Protein AF-A0A3A8AT54-F1 (afdb_monomer_lite)

Foldseek 3Di:
DPPVVVVVVVVVVVPPPVPPLPVLDVLLLVLLLCLQLLAPPCLSNVLSVVDDSSLSSLLSSLCVVPDDSVRSNVCSPPNLVSLVSSLPRDDDDDDDVVSNVSSVSSNVVVPPPD

Structure (mmCIF, N/CA/C/O backbone):
data_AF-A0A3A8AT54-F1
#
_entry.id   AF-A0A3A8AT54-F1
#
loop_
_atom_site.group_PDB
_atom_site.id
_atom_site.type_symbol
_atom_site.label_atom_id
_atom_site.label_alt_id
_atom_site.label_comp_id
_atom_site.label_asym_id
_atom_site.label_entity_id
_atom_site.label_seq_id
_atom_site.pdbx_PDB_ins_code
_atom_site.Cartn_x
_atom_site.Cartn_y
_atom_site.Cartn_z
_atom_site.occupancy
_atom_site.B_iso_or_equiv
_atom_site.auth_seq_id
_atom_site.auth_comp_id
_atom_site.auth_asym_id
_atom_site.auth_atom_id
_atom_site.pdbx_PDB_model_num
ATOM 1 N N . MET A 1 1 ? 50.645 16.931 -5.243 1.00 47.41 1 MET A N 1
ATOM 2 C CA . MET A 1 1 ? 49.435 16.903 -6.103 1.00 47.41 1 MET A CA 1
ATOM 3 C C . MET A 1 1 ? 49.067 15.486 -6.593 1.00 47.41 1 MET A C 1
ATOM 5 O O . MET A 1 1 ? 48.733 15.318 -7.753 1.00 47.41 1 MET A O 1
ATOM 9 N N . LYS A 1 2 ? 49.119 14.437 -5.750 1.00 46.22 2 LYS A N 1
ATOM 10 C CA . LYS A 1 2 ? 48.746 13.055 -6.158 1.00 46.22 2 LYS A CA 1
ATOM 11 C C . LYS A 1 2 ? 47.668 12.402 -5.280 1.00 46.22 2 LYS A C 1
ATOM 13 O O . LYS A 1 2 ? 47.176 11.335 -5.622 1.00 46.22 2 LYS A O 1
ATOM 18 N N . GLN A 1 3 ? 47.276 13.042 -4.177 1.00 47.50 3 GLN A N 1
ATOM 19 C CA . GLN A 1 3 ? 46.268 12.504 -3.254 1.00 47.50 3 GLN A CA 1
ATOM 20 C C . GLN A 1 3 ? 44.841 12.992 -3.552 1.00 47.50 3 GLN A C 1
ATOM 22 O O . GLN A 1 3 ? 43.886 12.311 -3.199 1.00 47.50 3 GLN A O 1
ATOM 27 N N . LEU A 1 4 ? 44.681 14.102 -4.283 1.00 48.94 4 LEU A N 1
ATOM 28 C CA . LEU A 1 4 ? 43.363 14.666 -4.609 1.00 48.94 4 LEU A CA 1
ATOM 29 C C . LEU A 1 4 ? 42.599 13.882 -5.694 1.00 48.94 4 LEU A C 1
ATOM 31 O O . LEU A 1 4 ? 41.381 13.973 -5.755 1.00 48.94 4 LEU A O 1
ATOM 35 N N . MET A 1 5 ? 43.272 13.058 -6.507 1.00 49.28 5 MET A N 1
ATOM 36 C CA . MET A 1 5 ? 42.607 12.268 -7.560 1.00 49.28 5 MET A CA 1
ATOM 37 C C . MET A 1 5 ? 42.042 10.919 -7.084 1.00 49.28 5 MET A C 1
ATOM 39 O O . MET A 1 5 ? 41.299 10.285 -7.825 1.00 49.28 5 MET A O 1
ATOM 43 N N . ARG A 1 6 ? 42.356 10.461 -5.863 1.00 49.09 6 ARG A N 1
ATOM 44 C CA . ARG A 1 6 ? 41.841 9.175 -5.345 1.00 49.09 6 ARG A CA 1
ATOM 45 C C . ARG A 1 6 ? 40.514 9.297 -4.591 1.00 49.09 6 ARG A C 1
ATOM 47 O O . ARG A 1 6 ? 39.789 8.314 -4.506 1.00 49.09 6 ARG A O 1
ATOM 54 N N . ALA A 1 7 ? 40.165 10.489 -4.104 1.00 47.53 7 ALA A N 1
ATOM 55 C CA . ALA A 1 7 ? 38.905 10.717 -3.393 1.00 47.53 7 ALA A CA 1
ATOM 56 C C . ALA A 1 7 ? 37.682 10.778 -4.332 1.00 47.53 7 ALA A C 1
ATOM 58 O O . ALA A 1 7 ? 36.585 10.396 -3.937 1.00 47.53 7 ALA A O 1
ATOM 59 N N . ALA A 1 8 ? 37.867 11.180 -5.594 1.00 48.22 8 ALA A N 1
ATOM 60 C CA . ALA A 1 8 ? 36.771 11.287 -6.561 1.00 48.22 8 ALA A CA 1
ATOM 61 C C . ALA A 1 8 ? 36.224 9.920 -7.026 1.00 48.22 8 ALA A C 1
ATOM 63 O O . ALA A 1 8 ? 35.047 9.807 -7.353 1.00 48.22 8 ALA A O 1
ATOM 64 N N . ALA A 1 9 ? 37.043 8.861 -7.004 1.00 44.66 9 ALA A N 1
ATOM 65 C CA . ALA A 1 9 ? 36.608 7.518 -7.400 1.00 44.66 9 ALA A CA 1
ATOM 66 C C . ALA A 1 9 ? 35.779 6.806 -6.313 1.00 44.66 9 ALA A C 1
ATOM 68 O O . ALA A 1 9 ? 34.941 5.969 -6.634 1.00 44.66 9 ALA A O 1
ATOM 69 N N . ALA A 1 10 ? 35.970 7.160 -5.036 1.00 44.94 10 ALA A N 1
ATOM 70 C CA . ALA A 1 10 ? 35.172 6.617 -3.935 1.00 44.94 10 ALA A CA 1
ATOM 71 C C . ALA A 1 10 ? 33.767 7.241 -3.871 1.00 44.94 10 ALA A C 1
ATOM 73 O O . ALA A 1 10 ? 32.817 6.566 -3.489 1.00 44.94 10 ALA A O 1
ATOM 74 N N . ALA A 1 11 ? 33.614 8.496 -4.311 1.00 43.78 11 ALA A N 1
ATOM 75 C CA . ALA A 1 11 ? 32.311 9.156 -4.392 1.00 43.78 11 ALA A CA 1
ATOM 76 C C . ALA A 1 11 ? 31.424 8.591 -5.522 1.00 43.78 11 ALA A C 1
ATOM 78 O O . ALA A 1 11 ? 30.208 8.516 -5.364 1.00 43.78 11 ALA A O 1
ATOM 79 N N . LEU A 1 12 ? 32.014 8.121 -6.631 1.00 38.97 12 LEU A N 1
ATOM 80 C CA . LEU A 1 12 ? 31.257 7.510 -7.735 1.00 38.97 12 LEU A CA 1
ATOM 81 C C . LEU A 1 12 ? 30.735 6.093 -7.439 1.00 38.97 12 LEU A C 1
ATOM 83 O O . LEU A 1 12 ? 29.847 5.622 -8.146 1.00 38.97 12 LEU A O 1
ATOM 87 N N . LEU A 1 13 ? 31.253 5.411 -6.412 1.00 42.94 13 LEU A N 1
ATOM 88 C CA . LEU A 1 13 ? 30.817 4.055 -6.048 1.00 42.94 13 LEU A CA 1
ATOM 89 C C . LEU A 1 13 ? 29.636 4.030 -5.066 1.00 42.94 13 LEU A C 1
ATOM 91 O O . LEU A 1 13 ? 29.029 2.979 -4.891 1.00 42.94 13 LEU A O 1
ATOM 95 N N . ILE A 1 14 ? 29.274 5.170 -4.467 1.00 47.88 14 ILE A N 1
ATOM 96 C CA . ILE A 1 14 ? 28.094 5.294 -3.587 1.00 47.88 14 ILE A CA 1
ATOM 97 C C . ILE A 1 14 ? 26.846 5.704 -4.394 1.00 47.88 14 ILE A C 1
ATOM 99 O O . ILE A 1 14 ? 25.719 5.540 -3.943 1.00 47.88 14 ILE A O 1
ATOM 103 N N . ALA A 1 15 ? 27.028 6.165 -5.635 1.00 39.97 15 ALA A N 1
ATOM 104 C CA . ALA A 1 15 ? 25.942 6.583 -6.521 1.00 39.97 15 ALA A CA 1
ATOM 105 C C . ALA A 1 15 ? 25.252 5.423 -7.268 1.00 39.97 15 ALA A C 1
ATOM 107 O O . ALA A 1 15 ? 24.396 5.666 -8.115 1.00 39.97 15 ALA A O 1
ATOM 108 N N . ARG A 1 16 ? 25.611 4.160 -6.995 1.00 40.91 16 ARG A N 1
ATOM 109 C CA . ARG A 1 16 ? 24.927 3.000 -7.580 1.00 40.91 16 ARG A CA 1
ATOM 110 C C . ARG A 1 16 ? 24.208 2.188 -6.510 1.00 40.91 16 ARG A C 1
ATOM 112 O O . ARG A 1 16 ? 24.848 1.608 -5.641 1.00 40.91 16 ARG A O 1
ATOM 119 N N . ALA A 1 17 ? 22.889 2.110 -6.680 1.00 42.53 17 ALA A N 1
ATOM 120 C CA . ALA A 1 17 ? 21.928 1.255 -5.984 1.00 42.53 17 ALA A CA 1
ATOM 121 C C . ALA A 1 17 ? 21.192 1.848 -4.765 1.00 42.53 17 ALA A C 1
ATOM 123 O O . ALA A 1 17 ? 20.714 1.114 -3.906 1.00 42.53 17 ALA A O 1
ATOM 124 N N . ALA A 1 18 ? 20.912 3.155 -4.771 1.00 45.12 18 ALA A N 1
ATOM 125 C CA . ALA A 1 18 ? 19.490 3.494 -4.800 1.00 45.12 18 ALA A CA 1
ATOM 126 C C . ALA A 1 18 ? 19.004 2.983 -6.159 1.00 45.12 18 ALA A C 1
ATOM 128 O O . ALA A 1 18 ? 19.200 3.653 -7.171 1.00 45.12 18 ALA A O 1
ATOM 129 N N . GLN A 1 19 ? 18.538 1.734 -6.229 1.00 47.47 19 GLN A N 1
ATOM 130 C CA . GLN A 1 19 ? 17.780 1.305 -7.393 1.00 47.47 19 GLN A CA 1
ATOM 131 C C . GLN A 1 19 ? 16.485 2.083 -7.246 1.00 47.47 19 GLN A C 1
ATOM 133 O O . GLN A 1 19 ? 15.584 1.690 -6.509 1.00 47.47 19 GLN A O 1
ATOM 138 N N . ALA A 1 20 ? 16.505 3.305 -7.768 1.00 52.47 20 ALA A N 1
ATOM 139 C CA . ALA A 1 20 ? 15.354 4.155 -7.742 1.00 52.47 20 ALA A CA 1
ATOM 140 C C . ALA A 1 20 ? 14.240 3.321 -8.362 1.00 52.47 20 ALA A C 1
ATOM 142 O O . ALA A 1 20 ? 14.433 2.685 -9.398 1.00 52.47 20 ALA A O 1
ATOM 143 N N . CYS A 1 21 ? 13.090 3.296 -7.711 1.00 61.81 21 CYS A N 1
ATOM 144 C CA . CYS A 1 21 ? 11.862 2.730 -8.247 1.00 61.81 21 CYS A CA 1
ATOM 145 C C . CYS A 1 21 ? 11.371 3.496 -9.498 1.00 61.81 21 CYS A C 1
ATOM 147 O O . CYS A 1 21 ? 10.176 3.587 -9.736 1.00 61.81 21 CYS A O 1
ATOM 149 N N . GLU A 1 22 ? 12.298 4.079 -10.268 1.00 54.59 22 GLU A N 1
ATOM 150 C CA . GLU A 1 22 ? 12.128 4.832 -11.507 1.00 54.59 22 GLU A CA 1
ATOM 151 C C . GLU A 1 22 ? 11.468 3.986 -12.601 1.00 54.59 22 GLU A C 1
ATOM 153 O O . GLU A 1 22 ? 10.838 4.558 -13.481 1.00 54.59 22 GLU A O 1
ATOM 158 N N . ASP A 1 23 ? 11.513 2.654 -12.478 1.00 55.31 23 ASP A N 1
ATOM 159 C CA . ASP A 1 23 ? 10.861 1.705 -13.389 1.00 55.31 23 ASP A CA 1
ATOM 160 C C . ASP A 1 23 ? 9.667 0.958 -12.758 1.00 55.31 23 ASP A C 1
ATOM 162 O O . ASP A 1 23 ? 9.220 -0.058 -13.296 1.00 55.31 23 ASP A O 1
ATOM 166 N N . ALA A 1 24 ? 9.146 1.392 -11.601 1.00 61.72 24 ALA A N 1
ATOM 167 C CA . ALA A 1 24 ? 7.909 0.803 -11.088 1.00 61.72 24 ALA A CA 1
ATOM 168 C C . ALA A 1 24 ? 6.770 1.109 -12.075 1.00 61.72 24 ALA A C 1
ATOM 170 O O . ALA A 1 24 ? 6.506 2.274 -12.370 1.00 61.72 24 ALA A O 1
ATOM 171 N N . ASP A 1 25 ? 6.125 0.058 -12.594 1.00 71.69 25 ASP A N 1
ATOM 172 C CA . ASP A 1 25 ? 5.000 0.159 -13.529 1.00 71.69 25 ASP A CA 1
ATOM 173 C C . ASP A 1 25 ? 3.981 1.192 -13.009 1.00 71.69 25 ASP A C 1
ATOM 175 O O . ASP A 1 25 ? 3.465 1.014 -11.899 1.00 71.69 25 ASP A O 1
ATOM 179 N N . PRO A 1 26 ? 3.677 2.266 -13.766 1.00 80.69 26 PRO A N 1
ATOM 180 C CA . PRO A 1 26 ? 2.694 3.264 -13.357 1.00 80.69 26 PRO A CA 1
ATOM 181 C C . PRO A 1 26 ? 1.361 2.636 -12.937 1.00 80.69 26 PRO A C 1
ATOM 183 O O . PRO A 1 26 ? 0.774 3.045 -11.938 1.00 80.69 26 PRO A O 1
ATOM 186 N N . ALA A 1 27 ? 0.941 1.561 -13.615 1.00 89.38 27 ALA A N 1
ATOM 187 C CA . ALA A 1 27 ? -0.289 0.853 -13.281 1.00 89.38 27 ALA A CA 1
ATOM 188 C C . ALA A 1 27 ? -0.243 0.191 -11.894 1.00 89.38 27 ALA A C 1
ATOM 190 O O . ALA A 1 27 ? -1.291 0.013 -11.271 1.00 89.38 27 ALA A O 1
ATOM 191 N N . MET A 1 28 ? 0.947 -0.175 -11.408 1.00 91.00 28 MET A N 1
ATOM 192 C CA . MET A 1 28 ? 1.158 -0.717 -10.065 1.00 91.00 28 MET A CA 1
ATOM 193 C C . MET A 1 28 ? 1.060 0.378 -9.000 1.00 91.00 28 MET A C 1
ATOM 195 O O . MET A 1 28 ? 0.431 0.168 -7.967 1.00 91.00 28 MET A O 1
ATOM 199 N N . GLY A 1 29 ? 1.646 1.552 -9.256 1.00 90.81 29 GLY A N 1
ATOM 200 C CA . GLY A 1 29 ? 1.518 2.716 -8.373 1.00 90.81 29 GLY A CA 1
ATOM 201 C C . GLY A 1 29 ? 0.063 3.158 -8.210 1.00 90.81 29 GLY A C 1
ATOM 202 O O . GLY A 1 29 ? -0.388 3.389 -7.087 1.00 90.81 29 GLY A O 1
ATOM 203 N N . ASP A 1 30 ? -0.678 3.189 -9.319 1.00 92.94 30 ASP A 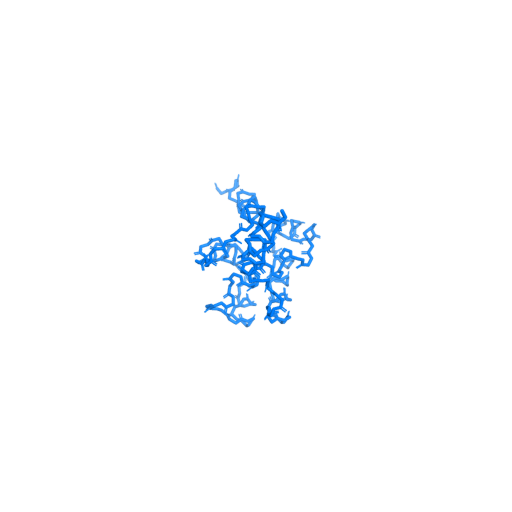N 1
ATOM 204 C CA . ASP A 1 30 ? -2.110 3.490 -9.324 1.00 92.94 30 ASP A CA 1
ATOM 205 C C . ASP A 1 30 ? -2.907 2.420 -8.573 1.00 92.94 30 ASP A C 1
ATOM 207 O O . ASP A 1 30 ? -3.714 2.752 -7.715 1.00 92.94 30 ASP A O 1
ATOM 211 N N . ALA A 1 31 ? -2.629 1.132 -8.807 1.00 95.44 31 ALA A N 1
ATOM 212 C CA . ALA A 1 31 ? -3.301 0.046 -8.093 1.00 95.44 31 ALA A CA 1
ATOM 213 C C . ALA A 1 31 ? -3.105 0.127 -6.570 1.00 95.44 31 ALA A C 1
ATOM 215 O O . ALA A 1 31 ? -4.061 -0.050 -5.819 1.00 95.44 31 ALA A O 1
ATOM 216 N N . VAL A 1 32 ? -1.884 0.419 -6.106 1.00 94.88 32 VAL A N 1
ATOM 217 C CA . VAL A 1 32 ? -1.603 0.612 -4.674 1.00 94.88 32 VAL A CA 1
ATOM 218 C C . VAL A 1 32 ? -2.382 1.806 -4.127 1.00 94.88 32 VAL A C 1
ATOM 220 O O . VAL A 1 32 ? -2.983 1.706 -3.058 1.00 94.88 32 VAL A O 1
ATOM 223 N N . ARG A 1 33 ? -2.391 2.931 -4.849 1.00 95.19 33 ARG A N 1
ATOM 224 C CA . ARG A 1 33 ? -3.154 4.119 -4.452 1.00 95.19 33 ARG A CA 1
ATOM 225 C C . ARG A 1 33 ? -4.642 3.826 -4.364 1.00 95.19 33 ARG A C 1
ATOM 227 O O . ARG A 1 33 ? -5.244 4.172 -3.354 1.00 95.19 33 ARG A O 1
ATOM 234 N N . ASP A 1 34 ? -5.217 3.197 -5.381 1.00 95.25 34 ASP A N 1
ATOM 235 C CA . ASP A 1 34 ? -6.646 2.896 -5.442 1.00 95.25 34 ASP A CA 1
ATOM 236 C C . ASP A 1 34 ? -7.068 2.051 -4.235 1.00 95.25 34 ASP A C 1
ATOM 238 O O . ASP A 1 34 ? -8.014 2.407 -3.538 1.00 95.25 34 ASP A O 1
ATOM 242 N N . VAL A 1 35 ? -6.312 0.991 -3.927 1.00 96.62 35 VAL A N 1
ATOM 243 C CA . VAL A 1 35 ? -6.599 0.103 -2.789 1.00 96.62 35 VAL A CA 1
ATOM 244 C C . VAL A 1 35 ? -6.468 0.831 -1.451 1.00 96.62 35 VAL A C 1
ATOM 246 O O . VAL A 1 35 ? -7.338 0.699 -0.595 1.00 96.62 35 VAL A O 1
ATOM 249 N N . LEU A 1 36 ? -5.397 1.607 -1.248 1.00 95.94 36 LEU A N 1
ATOM 250 C CA . LEU A 1 36 ? -5.167 2.271 0.039 1.00 95.94 36 LEU A CA 1
ATOM 251 C C . LEU A 1 36 ? -6.116 3.453 0.267 1.00 95.94 36 LEU A C 1
ATOM 253 O O . LEU A 1 36 ? -6.611 3.630 1.373 1.00 95.94 36 LEU A O 1
ATOM 257 N N . THR A 1 37 ? -6.392 4.252 -0.762 1.00 94.69 37 THR A N 1
ATOM 258 C CA . THR A 1 37 ? -7.300 5.407 -0.660 1.00 94.69 37 THR A CA 1
ATOM 259 C C . THR A 1 37 ? -8.775 5.011 -0.695 1.00 94.69 37 THR A C 1
ATOM 261 O O . THR A 1 37 ? -9.601 5.705 -0.112 1.00 94.69 37 THR A O 1
ATOM 264 N N . GLY A 1 38 ? -9.108 3.889 -1.338 1.00 93.62 38 GLY A N 1
ATOM 265 C CA . GLY A 1 38 ? -10.450 3.306 -1.363 1.00 93.62 38 GLY A CA 1
ATOM 266 C C . GLY A 1 38 ? -10.776 2.412 -0.163 1.00 93.62 38 GLY A C 1
ATOM 267 O O . GLY A 1 38 ? -11.873 1.854 -0.111 1.00 93.62 38 GLY A O 1
ATOM 268 N N . ALA A 1 39 ? -9.849 2.261 0.787 1.00 93.50 39 ALA A N 1
ATOM 269 C CA . ALA A 1 39 ? -10.035 1.442 1.977 1.00 93.50 39 ALA A CA 1
ATOM 270 C C . ALA A 1 39 ? -11.264 1.889 2.791 1.00 93.50 39 ALA A C 1
ATOM 272 O O . ALA A 1 39 ? -11.457 3.074 3.053 1.00 93.50 39 ALA A O 1
ATOM 273 N N . GLN A 1 40 ? -12.078 0.929 3.244 1.00 90.75 40 GLN A N 1
ATOM 274 C CA . GLN A 1 40 ? -13.210 1.218 4.138 1.00 90.75 40 GLN A CA 1
ATOM 275 C C . GLN A 1 40 ? -12.755 1.616 5.551 1.00 90.75 40 GLN A C 1
ATOM 277 O O . GLN A 1 40 ? -13.480 2.324 6.252 1.00 90.75 40 GLN A O 1
ATOM 282 N N . ASP A 1 41 ? -11.567 1.174 5.982 1.00 88.88 41 ASP A N 1
ATOM 283 C CA . ASP A 1 41 ? -10.961 1.661 7.220 1.00 88.88 41 ASP A CA 1
ATOM 284 C C . ASP A 1 41 ? -10.463 3.094 7.007 1.00 88.88 41 ASP A C 1
ATOM 286 O O . ASP A 1 41 ? -9.441 3.320 6.351 1.00 88.88 41 ASP A O 1
ATOM 290 N N . ALA A 1 42 ? -11.177 4.046 7.616 1.00 87.19 42 ALA A N 1
ATOM 291 C CA . ALA A 1 42 ? -10.879 5.472 7.547 1.00 87.19 42 ALA A CA 1
ATOM 292 C C . ALA A 1 42 ? -9.420 5.794 7.903 1.00 87.19 42 ALA A C 1
ATOM 294 O O . ALA A 1 42 ? -8.840 6.726 7.365 1.00 87.19 42 ALA A O 1
ATOM 295 N N . ARG A 1 43 ? -8.780 5.011 8.778 1.00 84.00 43 ARG A N 1
ATOM 296 C CA . ARG A 1 43 ? -7.390 5.254 9.181 1.00 84.00 43 ARG A CA 1
ATOM 297 C C . ARG A 1 43 ? -6.431 4.943 8.039 1.00 84.00 43 ARG A C 1
ATOM 299 O O . ARG A 1 43 ? -5.490 5.698 7.821 1.00 84.00 43 ARG A O 1
ATOM 306 N N . ILE A 1 44 ? -6.672 3.863 7.297 1.00 90.56 44 ILE A N 1
ATOM 307 C CA . ILE A 1 44 ? -5.856 3.512 6.129 1.00 90.56 44 ILE A CA 1
ATOM 308 C C . ILE A 1 44 ? -6.084 4.544 5.020 1.00 90.56 44 ILE A C 1
ATOM 310 O O . ILE A 1 44 ? -5.105 5.085 4.501 1.00 90.56 44 ILE A O 1
ATOM 314 N N . SER A 1 45 ? -7.344 4.870 4.711 1.00 92.38 45 SER A N 1
ATOM 315 C CA . SER A 1 45 ? -7.673 5.829 3.650 1.00 92.38 45 SER A CA 1
ATOM 316 C C . SER A 1 45 ? -7.188 7.247 3.955 1.00 92.38 45 SER A C 1
ATOM 318 O O . SER A 1 45 ? -6.632 7.900 3.073 1.00 92.38 45 SER A O 1
ATOM 320 N N . ASP A 1 46 ? -7.314 7.720 5.199 1.00 90.69 46 ASP A N 1
ATOM 321 C CA . ASP A 1 46 ? -6.892 9.070 5.599 1.00 90.69 46 ASP A CA 1
ATOM 322 C C . ASP A 1 46 ? -5.370 9.225 5.533 1.00 90.69 46 ASP A C 1
ATOM 324 O O . ASP A 1 46 ? -4.864 10.214 4.992 1.00 90.69 46 ASP A O 1
ATOM 328 N N . TRP A 1 47 ? -4.622 8.231 6.030 1.00 89.06 47 TRP A N 1
ATOM 329 C CA . TRP A 1 47 ? -3.168 8.209 5.875 1.00 89.06 47 TRP A CA 1
ATOM 330 C C . TRP A 1 47 ? -2.778 8.187 4.399 1.00 89.06 47 TRP A C 1
ATOM 332 O O . TRP A 1 47 ? -1.946 8.991 3.980 1.00 89.06 47 TRP A O 1
ATOM 342 N N . ALA A 1 48 ? -3.397 7.318 3.598 1.00 90.88 48 ALA A N 1
ATOM 343 C CA . ALA A 1 48 ? -3.107 7.207 2.173 1.00 90.88 48 ALA A CA 1
ATOM 344 C C . ALA A 1 48 ? -3.373 8.519 1.415 1.00 90.88 48 ALA A C 1
ATOM 346 O O . ALA A 1 48 ? -2.572 8.905 0.566 1.00 90.88 48 ALA A O 1
ATOM 347 N N . HIS A 1 49 ? -4.436 9.249 1.765 1.00 90.50 49 HIS A N 1
ATOM 348 C CA . HIS A 1 49 ? -4.735 10.568 1.203 1.00 90.50 49 HIS A CA 1
ATOM 349 C C . HIS A 1 49 ? -3.726 11.656 1.596 1.00 90.50 49 HIS A C 1
ATOM 351 O O . HIS A 1 49 ? -3.511 12.594 0.827 1.00 90.50 49 HIS A O 1
ATOM 357 N N . TYR A 1 50 ? -3.113 11.558 2.778 1.00 87.25 50 TYR A N 1
ATOM 358 C CA . TYR A 1 50 ? -2.101 12.514 3.238 1.00 87.25 50 TYR A CA 1
ATOM 359 C C . TYR A 1 50 ? -0.708 12.249 2.637 1.00 87.25 50 TYR A C 1
ATOM 361 O O . TYR A 1 50 ? 0.151 13.136 2.604 1.00 87.25 50 TYR A O 1
ATOM 369 N N . LEU A 1 51 ? -0.465 11.027 2.164 1.00 89.31 51 LEU A N 1
ATOM 370 C CA . LEU A 1 51 ? 0.814 10.602 1.611 1.00 89.31 51 LEU A CA 1
ATOM 371 C C . LEU A 1 51 ? 0.939 10.968 0.128 1.00 89.31 51 LEU A C 1
ATOM 373 O O . LEU A 1 51 ? -0.026 11.020 -0.627 1.00 89.31 51 LEU A O 1
ATOM 377 N N . ASN A 1 52 ? 2.169 11.238 -0.302 1.00 86.94 52 ASN A N 1
ATOM 378 C CA . ASN A 1 52 ? 2.445 11.676 -1.668 1.00 86.94 52 ASN A CA 1
ATOM 379 C C . ASN A 1 52 ? 2.591 10.498 -2.648 1.00 86.94 52 ASN A C 1
ATOM 381 O O . ASN A 1 52 ? 2.673 9.328 -2.270 1.00 86.94 52 ASN A O 1
ATOM 385 N N . ASP A 1 53 ? 2.685 10.816 -3.939 1.00 84.94 53 ASP A N 1
ATOM 386 C CA . ASP A 1 53 ? 2.896 9.832 -5.009 1.00 84.94 53 ASP A CA 1
ATOM 387 C C . ASP A 1 53 ? 4.133 8.962 -4.763 1.00 84.94 53 ASP A C 1
ATOM 389 O O . ASP A 1 53 ? 4.109 7.759 -5.014 1.00 84.94 53 ASP A O 1
ATOM 393 N N . ARG A 1 54 ? 5.191 9.559 -4.199 1.00 85.19 54 ARG A N 1
ATOM 394 C CA . ARG A 1 54 ? 6.452 8.875 -3.905 1.00 85.19 54 ARG A CA 1
ATOM 395 C C . ARG A 1 54 ? 6.251 7.694 -2.955 1.00 85.19 54 ARG A C 1
ATOM 397 O O . ARG A 1 54 ? 6.828 6.641 -3.204 1.00 85.19 54 ARG A O 1
ATOM 404 N N . PHE A 1 55 ? 5.418 7.841 -1.925 1.00 88.31 55 PHE A N 1
ATOM 405 C CA . PHE A 1 55 ? 5.074 6.739 -1.024 1.00 88.31 55 PHE A CA 1
ATOM 406 C C . PHE A 1 55 ? 4.456 5.560 -1.790 1.00 88.31 55 PHE A C 1
ATOM 408 O O . PHE A 1 55 ? 4.930 4.432 -1.677 1.00 88.31 55 PHE A O 1
ATOM 415 N N . HIS A 1 56 ? 3.447 5.827 -2.620 1.00 89.69 56 HIS A N 1
ATOM 416 C CA . HIS A 1 56 ? 2.744 4.799 -3.390 1.00 89.69 56 HIS A CA 1
ATOM 417 C C . HIS A 1 56 ? 3.676 4.100 -4.391 1.00 89.69 56 HIS A C 1
ATOM 419 O O . HIS A 1 56 ? 3.634 2.879 -4.530 1.00 89.69 56 HIS A O 1
ATOM 425 N N . THR A 1 57 ? 4.572 4.854 -5.034 1.00 86.56 57 THR A N 1
ATOM 426 C CA . THR A 1 57 ? 5.625 4.310 -5.901 1.00 86.56 57 THR A CA 1
ATOM 427 C C . THR A 1 57 ? 6.600 3.419 -5.133 1.00 86.56 57 THR A C 1
ATOM 429 O O . THR A 1 57 ? 6.946 2.336 -5.606 1.00 86.56 57 THR A O 1
ATOM 432 N N . ASP A 1 58 ? 7.030 3.837 -3.943 1.00 86.62 58 ASP A N 1
ATOM 433 C CA . ASP A 1 58 ? 7.954 3.053 -3.125 1.00 86.62 58 ASP A CA 1
ATOM 434 C C . ASP A 1 58 ? 7.284 1.749 -2.628 1.00 86.62 58 ASP A C 1
ATOM 436 O O . ASP A 1 58 ? 7.924 0.697 -2.623 1.00 86.62 58 ASP A O 1
ATOM 440 N N . VAL A 1 59 ? 5.986 1.766 -2.293 1.00 89.75 59 VAL A N 1
ATOM 441 C CA . VAL A 1 59 ? 5.205 0.551 -1.974 1.00 89.75 59 VAL A CA 1
ATOM 442 C C . VAL A 1 59 ? 5.063 -0.361 -3.198 1.00 89.75 59 VAL A C 1
ATOM 444 O O . VAL A 1 59 ? 5.385 -1.546 -3.117 1.00 89.75 59 VAL A O 1
ATOM 447 N N . ALA A 1 60 ? 4.655 0.180 -4.349 1.00 90.12 60 ALA A N 1
ATOM 448 C CA . ALA A 1 60 ? 4.525 -0.565 -5.605 1.00 90.12 60 ALA A CA 1
ATOM 449 C C . ALA A 1 60 ? 5.823 -1.292 -5.986 1.00 90.12 60 ALA A C 1
ATOM 451 O O . ALA A 1 60 ? 5.817 -2.462 -6.364 1.00 90.12 60 ALA A O 1
ATOM 452 N N . CYS A 1 61 ? 6.951 -0.615 -5.810 1.00 85.62 61 CYS A N 1
ATOM 453 C CA . CYS A 1 61 ? 8.283 -1.146 -6.053 1.00 85.62 61 CYS A CA 1
ATOM 454 C C . CYS A 1 61 ? 8.674 -2.297 -5.117 1.00 85.62 61 CYS A C 1
ATOM 456 O O . CYS A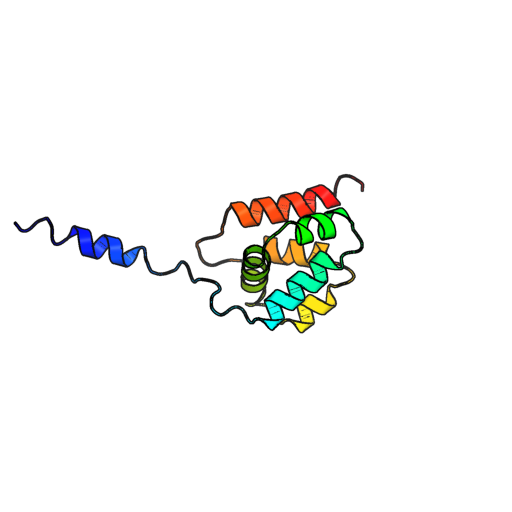 1 61 ? 9.402 -3.200 -5.520 1.00 85.62 61 CYS A O 1
ATOM 458 N N . ARG A 1 62 ? 8.194 -2.298 -3.865 1.00 85.94 62 ARG A N 1
ATOM 459 C CA . ARG A 1 62 ? 8.398 -3.431 -2.946 1.00 85.94 62 ARG A CA 1
ATOM 460 C C . ARG A 1 62 ? 7.610 -4.664 -3.368 1.00 85.94 62 ARG A C 1
ATOM 462 O O . ARG A 1 62 ? 8.085 -5.774 -3.154 1.00 85.94 62 ARG A O 1
ATOM 469 N N . LEU A 1 63 ? 6.433 -4.472 -3.951 1.00 88.31 63 LEU A N 1
ATOM 470 C CA . LEU A 1 63 ? 5.514 -5.555 -4.301 1.00 88.31 63 LEU A CA 1
ATOM 471 C C . LEU A 1 63 ? 5.767 -6.130 -5.702 1.00 88.31 63 LEU A C 1
ATOM 473 O O . LEU A 1 63 ? 5.521 -7.313 -5.934 1.00 88.31 63 LEU A O 1
ATOM 477 N N . SER A 1 64 ? 6.304 -5.327 -6.626 1.00 86.81 64 SER A N 1
ATOM 478 C CA . SER A 1 64 ? 6.507 -5.708 -8.031 1.00 86.81 64 SER A CA 1
ATOM 479 C C . SER A 1 64 ? 7.360 -6.960 -8.293 1.00 86.81 64 SER A C 1
ATOM 481 O O . SER A 1 64 ? 7.114 -7.607 -9.311 1.00 86.81 64 SER A O 1
ATOM 483 N N . PRO A 1 65 ? 8.302 -7.397 -7.426 1.00 84.56 65 PRO A N 1
ATOM 484 C CA . PRO A 1 65 ? 9.001 -8.664 -7.643 1.00 84.56 65 PRO A CA 1
ATOM 485 C C . PRO A 1 65 ? 8.104 -9.907 -7.543 1.00 84.56 65 PRO A C 1
ATOM 487 O O . PRO A 1 65 ? 8.499 -10.969 -8.021 1.00 84.56 65 PRO A O 1
ATOM 490 N N . GLY A 1 66 ? 6.934 -9.805 -6.902 1.00 84.56 66 GLY A N 1
ATOM 491 C CA . GLY A 1 66 ? 6.057 -10.949 -6.627 1.00 84.56 66 GLY A CA 1
ATOM 492 C C . GLY A 1 66 ? 4.579 -10.729 -6.942 1.00 84.56 66 GLY A C 1
ATOM 493 O O . GLY A 1 66 ? 3.791 -11.648 -6.737 1.00 84.56 66 GLY A O 1
ATOM 494 N N . MET A 1 67 ? 4.194 -9.543 -7.415 1.00 89.81 67 MET A N 1
ATOM 495 C CA . MET A 1 67 ? 2.801 -9.178 -7.666 1.00 89.81 67 MET A CA 1
ATOM 496 C C . MET A 1 67 ? 2.662 -8.345 -8.936 1.00 89.81 67 MET A C 1
ATOM 498 O O . MET A 1 67 ? 3.536 -7.545 -9.273 1.00 89.81 67 MET A O 1
ATOM 502 N N . SER A 1 68 ? 1.525 -8.493 -9.608 1.00 92.56 68 SER A N 1
ATOM 503 C CA . SER A 1 68 ? 1.066 -7.588 -10.660 1.00 92.56 68 SER A CA 1
ATOM 504 C C . SER A 1 68 ? 0.112 -6.521 -10.109 1.00 92.56 68 SER A C 1
ATOM 506 O O . SER A 1 68 ? -0.445 -6.658 -9.019 1.00 92.56 68 SER A O 1
ATOM 508 N N . ALA A 1 69 ? -0.158 -5.478 -10.900 1.00 93.19 69 ALA A N 1
ATOM 509 C CA . ALA A 1 69 ? -1.172 -4.476 -10.561 1.00 93.19 69 ALA A CA 1
ATOM 510 C C . ALA A 1 69 ? -2.579 -5.083 -10.390 1.00 93.19 69 ALA A C 1
ATOM 512 O O . ALA A 1 69 ? -3.378 -4.583 -9.602 1.00 93.19 69 ALA A O 1
ATOM 513 N N . ALA A 1 70 ? -2.896 -6.162 -11.115 1.00 94.62 70 ALA A N 1
ATOM 514 C CA . ALA A 1 70 ? -4.167 -6.867 -10.961 1.00 94.62 70 ALA A CA 1
ATOM 515 C C . ALA A 1 70 ? -4.248 -7.600 -9.613 1.00 94.62 70 ALA A C 1
ATOM 517 O O . ALA A 1 70 ? -5.284 -7.530 -8.955 1.00 94.62 70 ALA A O 1
ATOM 518 N N . ASP A 1 71 ? -3.149 -8.226 -9.179 1.00 95.12 71 ASP A N 1
ATOM 519 C CA . ASP A 1 71 ? -3.070 -8.888 -7.870 1.00 95.12 71 ASP A CA 1
ATOM 520 C C . ASP A 1 71 ? -3.224 -7.876 -6.733 1.00 95.12 71 ASP A C 1
ATOM 522 O O . ASP A 1 71 ? -3.919 -8.146 -5.760 1.00 95.12 71 ASP A O 1
ATOM 526 N N . VAL A 1 72 ? -2.633 -6.684 -6.876 1.00 95.50 72 VAL A N 1
ATOM 527 C CA . VAL A 1 72 ? -2.820 -5.590 -5.913 1.00 95.50 72 VAL A CA 1
ATOM 528 C C . VAL A 1 72 ? -4.282 -5.154 -5.863 1.00 95.50 72 VAL A C 1
ATOM 530 O O . VAL A 1 72 ? -4.853 -5.110 -4.780 1.00 95.50 72 VAL A O 1
ATOM 533 N N . ARG A 1 73 ? -4.928 -4.895 -7.009 1.00 96.31 73 ARG A N 1
ATOM 534 C CA . ARG A 1 73 ? -6.349 -4.492 -7.037 1.00 96.31 73 ARG A CA 1
ATOM 535 C C . ARG A 1 73 ? -7.287 -5.541 -6.443 1.00 96.31 73 ARG A C 1
ATOM 537 O O . ARG A 1 73 ? -8.330 -5.181 -5.908 1.00 96.31 73 ARG A O 1
ATOM 544 N N . ALA A 1 74 ? -6.928 -6.822 -6.504 1.00 95.88 74 ALA A N 1
ATOM 545 C CA . ALA A 1 74 ? -7.702 -7.884 -5.866 1.00 95.88 74 ALA A CA 1
ATOM 546 C C . ALA A 1 74 ? -7.729 -7.775 -4.327 1.00 95.88 74 ALA A C 1
ATOM 548 O O . ALA A 1 74 ? -8.587 -8.386 -3.696 1.00 95.88 74 ALA A O 1
ATOM 549 N N . LEU A 1 75 ? -6.837 -6.977 -3.725 1.00 95.44 75 LEU A N 1
ATOM 550 C CA . LEU A 1 75 ? -6.794 -6.695 -2.286 1.00 95.44 75 LEU A CA 1
ATOM 551 C C . LEU A 1 75 ? -7.653 -5.489 -1.870 1.00 95.44 75 LEU A C 1
ATOM 553 O O . LEU A 1 75 ? -7.531 -5.027 -0.741 1.00 95.44 75 LEU A O 1
ATOM 557 N N . ASN A 1 76 ? -8.527 -4.973 -2.741 1.00 93.00 76 ASN A N 1
ATOM 558 C CA . ASN A 1 76 ? -9.369 -3.810 -2.433 1.00 93.00 76 ASN A CA 1
ATOM 559 C C . ASN A 1 76 ? -10.238 -3.987 -1.173 1.00 93.00 76 ASN A C 1
ATOM 561 O O . ASN A 1 76 ? -10.446 -3.035 -0.430 1.00 93.00 76 ASN A O 1
ATOM 565 N N . ASP A 1 77 ? -10.716 -5.207 -0.916 1.00 91.69 77 ASP A N 1
ATOM 566 C CA . ASP A 1 77 ? -11.518 -5.525 0.274 1.00 91.69 77 ASP A CA 1
ATOM 567 C C . ASP A 1 77 ? -10.665 -5.924 1.496 1.00 91.69 77 ASP A C 1
ATOM 569 O O . ASP A 1 77 ? -11.219 -6.224 2.550 1.00 91.69 77 ASP A O 1
ATOM 573 N N . ALA A 1 78 ? -9.334 -5.948 1.358 1.00 93.25 78 ALA A N 1
ATOM 574 C CA . ALA A 1 78 ? -8.376 -6.316 2.406 1.00 93.25 78 ALA A CA 1
ATOM 575 C C . ALA A 1 78 ? -7.071 -5.484 2.309 1.00 93.25 78 ALA A C 1
ATOM 577 O O . ALA A 1 78 ? -5.980 -6.037 2.103 1.00 93.25 78 ALA A O 1
ATOM 578 N N . PRO A 1 79 ? -7.145 -4.144 2.405 1.00 92.81 79 PRO A N 1
ATOM 579 C CA . PRO A 1 79 ? -5.993 -3.253 2.234 1.00 92.81 79 PRO A CA 1
ATOM 580 C C . PRO A 1 79 ? -4.889 -3.462 3.288 1.00 92.81 79 PRO A C 1
ATOM 582 O O . PRO A 1 79 ? -3.715 -3.220 3.017 1.00 92.81 79 PRO A O 1
ATOM 585 N N . GLU A 1 80 ? -5.214 -3.966 4.475 1.00 93.00 80 GLU A N 1
ATOM 586 C CA . GLU A 1 80 ? -4.247 -4.361 5.504 1.00 93.00 80 GLU A CA 1
ATOM 587 C C . GLU A 1 80 ? -3.318 -5.492 5.040 1.00 93.00 80 GLU A C 1
ATOM 589 O O . GLU A 1 80 ? -2.129 -5.493 5.365 1.00 93.00 80 GLU A O 1
ATOM 594 N N . VAL A 1 81 ? -3.812 -6.405 4.195 1.00 93.81 81 VAL A N 1
ATOM 595 C CA . VAL A 1 81 ? -2.990 -7.463 3.594 1.00 93.81 81 VAL A CA 1
ATOM 596 C C . VAL A 1 81 ? -1.959 -6.854 2.648 1.00 93.81 81 VAL A C 1
ATOM 598 O O . VAL A 1 81 ? -0.809 -7.289 2.631 1.00 93.81 81 VAL A O 1
ATOM 601 N N . LEU A 1 82 ? -2.326 -5.811 1.898 1.00 94.00 82 LEU A N 1
ATOM 602 C CA . LEU A 1 82 ? -1.385 -5.075 1.051 1.00 94.00 82 LEU A CA 1
ATOM 603 C C . LEU A 1 82 ? -0.269 -4.431 1.890 1.00 94.00 82 LEU A C 1
ATOM 605 O O . LEU A 1 82 ? 0.904 -4.521 1.520 1.00 94.00 82 LEU A O 1
ATOM 609 N N . ILE A 1 83 ? -0.622 -3.819 3.027 1.00 92.81 83 ILE A N 1
ATOM 610 C CA . ILE A 1 83 ? 0.340 -3.224 3.968 1.00 92.81 83 ILE A CA 1
ATOM 611 C C . ILE A 1 83 ? 1.289 -4.301 4.511 1.00 92.81 83 ILE A C 1
ATOM 613 O O . ILE A 1 83 ? 2.507 -4.109 4.501 1.00 92.81 83 ILE A O 1
ATOM 617 N N . ASP A 1 84 ? 0.761 -5.457 4.910 1.00 92.94 84 ASP A N 1
ATOM 618 C CA . ASP A 1 84 ? 1.552 -6.574 5.432 1.00 92.94 84 ASP A CA 1
ATOM 619 C C . ASP A 1 84 ? 2.498 -7.174 4.402 1.00 92.94 84 ASP A C 1
ATOM 621 O O . ASP A 1 84 ? 3.668 -7.430 4.702 1.00 92.94 84 ASP A O 1
ATOM 625 N N . LEU A 1 85 ? 2.025 -7.340 3.170 1.00 91.94 85 LEU A N 1
ATOM 626 C CA . LEU A 1 85 ? 2.856 -7.774 2.055 1.00 91.94 85 LEU A CA 1
ATOM 627 C C . LEU A 1 85 ? 3.960 -6.754 1.771 1.00 91.94 85 LEU A C 1
ATOM 629 O O . LEU A 1 85 ? 5.104 -7.147 1.559 1.00 91.94 85 LEU A O 1
ATOM 633 N N . ALA A 1 86 ? 3.665 -5.454 1.827 1.00 90.25 86 ALA A N 1
ATOM 634 C CA . ALA A 1 86 ? 4.666 -4.413 1.611 1.00 90.25 86 ALA A CA 1
ATOM 635 C C . ALA A 1 86 ? 5.729 -4.393 2.724 1.00 90.25 86 ALA A C 1
ATOM 637 O O . ALA A 1 86 ? 6.923 -4.258 2.431 1.00 90.25 86 ALA A O 1
ATOM 638 N N . ILE A 1 87 ? 5.322 -4.576 3.985 1.00 89.19 87 ILE A N 1
ATOM 639 C CA . ILE A 1 87 ? 6.224 -4.688 5.140 1.00 89.19 87 ILE A CA 1
ATOM 640 C C . ILE A 1 87 ? 7.099 -5.944 5.018 1.00 89.19 87 ILE A C 1
ATOM 642 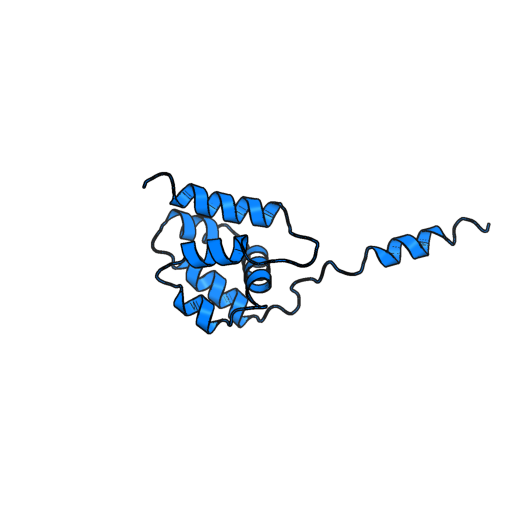O O . ILE A 1 87 ? 8.321 -5.863 5.176 1.00 89.19 87 ILE A O 1
ATOM 646 N N . GLY A 1 88 ? 6.481 -7.090 4.717 1.00 85.00 88 GLY A N 1
ATOM 647 C CA . GLY A 1 88 ? 7.124 -8.404 4.633 1.00 85.00 88 GLY A CA 1
ATOM 648 C C . GLY A 1 88 ? 7.924 -8.650 3.352 1.00 85.00 88 GLY A C 1
ATOM 649 O O . GLY A 1 88 ? 8.763 -9.553 3.324 1.00 85.00 88 GLY A O 1
ATOM 650 N N . ALA A 1 89 ? 7.711 -7.850 2.304 1.00 82.25 89 ALA A N 1
ATOM 651 C CA . ALA A 1 89 ? 8.455 -7.944 1.057 1.00 82.25 89 ALA A CA 1
ATOM 652 C C . ALA A 1 89 ? 9.956 -7.746 1.309 1.00 82.25 89 ALA A C 1
ATOM 654 O O . ALA A 1 89 ? 10.409 -6.712 1.818 1.00 82.25 89 ALA A O 1
ATOM 655 N N . VAL A 1 90 ? 10.735 -8.761 0.935 1.00 65.81 90 VAL A N 1
ATOM 656 C CA . VAL A 1 90 ? 12.194 -8.754 1.038 1.00 65.81 90 VAL A CA 1
ATOM 657 C C . VAL A 1 90 ? 12.753 -7.739 0.041 1.00 65.81 90 VAL A C 1
ATOM 659 O O . VAL A 1 90 ? 12.572 -7.883 -1.163 1.00 65.81 90 VAL A O 1
ATOM 662 N N . GLN A 1 91 ? 13.467 -6.725 0.534 1.00 61.81 91 GLN A N 1
ATOM 663 C CA . GLN A 1 91 ? 14.119 -5.707 -0.298 1.00 61.81 91 GLN A CA 1
ATOM 664 C C . GLN A 1 91 ? 15.645 -5.852 -0.258 1.00 61.81 91 GLN A C 1
ATOM 666 O O . GLN A 1 91 ? 16.268 -5.935 0.805 1.00 61.81 91 GLN A O 1
ATOM 671 N N . THR A 1 92 ? 16.255 -5.847 -1.440 1.00 51.22 92 THR A N 1
ATOM 672 C CA . THR A 1 92 ? 17.702 -5.875 -1.665 1.00 51.22 92 THR A CA 1
ATOM 673 C C . THR A 1 92 ? 18.317 -4.489 -1.439 1.00 51.22 92 THR A C 1
ATOM 675 O O . THR A 1 92 ? 18.475 -3.746 -2.393 1.00 51.22 92 THR A O 1
ATOM 678 N N . ARG A 1 93 ? 18.720 -4.182 -0.192 1.00 47.97 93 ARG A N 1
ATOM 679 C CA . ARG A 1 93 ? 19.473 -2.977 0.260 1.00 47.97 93 ARG A CA 1
ATOM 680 C C . ARG A 1 93 ? 18.820 -1.602 -0.035 1.00 47.97 93 ARG A C 1
ATOM 682 O O . ARG A 1 93 ? 18.365 -1.328 -1.130 1.00 47.97 93 ARG A O 1
ATOM 689 N N . ASN A 1 94 ? 18.887 -0.703 0.958 1.00 53.06 94 ASN A N 1
ATOM 690 C CA . ASN A 1 94 ? 18.323 0.665 0.987 1.00 53.06 94 ASN A CA 1
ATOM 691 C C . ASN A 1 94 ? 16.794 0.756 1.163 1.00 53.06 94 ASN A C 1
ATOM 693 O O . ASN A 1 94 ? 16.103 1.416 0.392 1.00 53.06 94 ASN A O 1
ATOM 697 N N . GLN A 1 95 ? 16.269 0.147 2.232 1.00 58.31 95 GLN A N 1
ATOM 698 C CA . GLN A 1 95 ? 14.928 0.484 2.717 1.00 58.31 95 GLN A CA 1
ATOM 699 C C . GLN A 1 95 ? 14.919 1.923 3.252 1.00 58.31 95 GLN A C 1
ATOM 701 O O . GLN A 1 95 ? 15.817 2.316 3.993 1.00 58.31 95 GLN A O 1
ATOM 706 N N . SER A 1 96 ? 13.903 2.706 2.888 1.00 69.69 96 SER A N 1
ATOM 707 C CA . SER A 1 96 ? 13.624 3.968 3.571 1.00 69.69 96 SER A CA 1
ATOM 708 C C . SER A 1 96 ? 12.984 3.641 4.919 1.00 69.69 96 SER A C 1
ATOM 710 O O . SER A 1 96 ? 11.847 3.170 4.956 1.00 69.69 96 SER A O 1
ATOM 712 N N . ASP A 1 97 ? 13.691 3.881 6.025 1.00 74.75 97 ASP A N 1
ATOM 713 C CA . ASP A 1 97 ? 13.131 3.715 7.376 1.00 74.75 97 ASP A CA 1
ATOM 714 C C . ASP A 1 97 ? 11.826 4.510 7.534 1.00 74.75 97 ASP A C 1
ATOM 716 O O . ASP A 1 97 ? 10.882 4.048 8.167 1.00 74.75 97 ASP A O 1
ATOM 720 N N . ALA A 1 98 ? 11.725 5.668 6.872 1.00 80.81 98 ALA A N 1
ATOM 721 C CA . ALA A 1 98 ? 10.512 6.478 6.852 1.00 80.81 98 ALA A CA 1
ATOM 722 C C . ALA A 1 98 ? 9.315 5.738 6.229 1.00 80.81 98 ALA A C 1
ATOM 724 O O . ALA A 1 98 ? 8.217 5.813 6.771 1.00 80.81 98 ALA A O 1
ATOM 725 N N . LEU A 1 99 ? 9.521 4.978 5.146 1.00 84.81 99 LEU A N 1
ATOM 726 C CA . LEU A 1 99 ? 8.463 4.163 4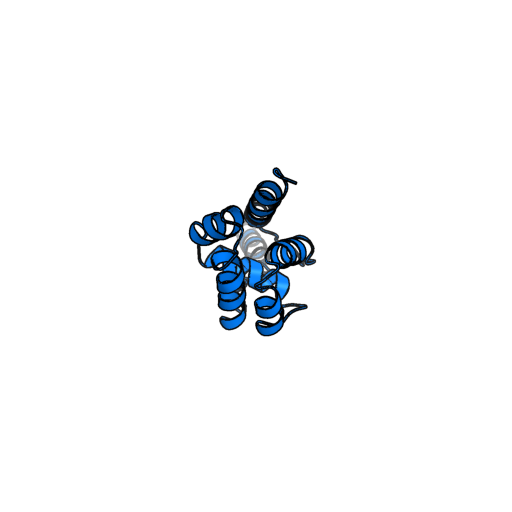.540 1.00 84.81 99 LEU A CA 1
ATOM 727 C C . LEU A 1 99 ? 7.977 3.085 5.515 1.00 84.81 99 LEU A C 1
ATOM 729 O O . LEU A 1 99 ? 6.776 2.900 5.684 1.00 84.81 99 LEU A O 1
ATOM 733 N N . MET A 1 100 ? 8.907 2.393 6.176 1.00 86.88 100 MET A N 1
ATOM 734 C CA . MET A 1 100 ? 8.564 1.338 7.133 1.00 86.88 100 MET A CA 1
ATOM 735 C C . MET A 1 100 ? 7.838 1.894 8.358 1.00 86.88 100 MET A C 1
ATOM 737 O O . MET A 1 100 ? 6.893 1.269 8.838 1.00 86.88 100 MET A O 1
ATOM 741 N N . LEU A 1 101 ? 8.232 3.078 8.836 1.00 85.12 101 LEU A N 1
ATOM 742 C CA . LEU A 1 101 ? 7.530 3.781 9.909 1.00 85.12 101 LEU A CA 1
ATOM 743 C C . LEU A 1 101 ? 6.109 4.170 9.487 1.00 85.12 101 LEU A C 1
ATOM 745 O O . LEU A 1 101 ? 5.182 3.950 10.258 1.00 85.12 101 LEU A O 1
ATOM 749 N N . MET A 1 102 ? 5.921 4.682 8.267 1.00 88.06 102 MET A N 1
ATOM 750 C CA . MET A 1 102 ? 4.594 5.028 7.741 1.00 88.06 102 MET A CA 1
ATOM 751 C C . MET A 1 102 ? 3.691 3.796 7.621 1.00 88.06 102 MET A C 1
ATOM 753 O O . MET A 1 102 ? 2.579 3.810 8.139 1.00 88.06 102 MET A O 1
ATOM 757 N N . LEU A 1 103 ? 4.182 2.707 7.020 1.00 88.69 103 LEU A N 1
ATOM 758 C CA . LEU A 1 103 ? 3.428 1.453 6.902 1.00 88.69 103 LEU A CA 1
ATOM 759 C C . LEU A 1 103 ? 3.079 0.866 8.278 1.00 88.69 103 LEU A C 1
ATOM 761 O O . LEU A 1 103 ? 1.958 0.413 8.495 1.00 88.69 103 LEU A O 1
ATOM 765 N N . SER A 1 104 ? 4.012 0.926 9.232 1.00 87.38 104 SER A N 1
ATOM 766 C CA . SER A 1 104 ? 3.769 0.467 10.604 1.00 87.38 104 SER A CA 1
ATOM 767 C C . SER A 1 104 ? 2.742 1.338 11.327 1.00 87.38 104 SER A C 1
ATOM 769 O O . SER A 1 104 ? 1.904 0.800 12.041 1.00 87.38 104 SER A O 1
ATOM 771 N N . ALA A 1 105 ? 2.770 2.660 11.132 1.00 86.50 105 ALA A N 1
ATOM 772 C CA . ALA A 1 105 ? 1.796 3.579 11.715 1.00 86.50 105 ALA A CA 1
ATOM 773 C C . ALA A 1 105 ? 0.391 3.368 11.133 1.00 86.50 105 ALA A C 1
ATOM 775 O O . ALA A 1 105 ? -0.581 3.357 11.884 1.00 86.50 105 ALA A O 1
ATOM 776 N N . MET A 1 106 ? 0.286 3.132 9.820 1.00 88.19 106 MET A N 1
ATOM 777 C CA . MET A 1 106 ? -0.978 2.757 9.179 1.00 88.19 106 MET A CA 1
ATOM 778 C C . MET A 1 106 ? -1.532 1.452 9.764 1.00 88.19 106 MET A C 1
ATOM 780 O O . MET A 1 106 ? -2.717 1.384 10.084 1.00 88.19 106 MET A O 1
ATOM 784 N N . LYS A 1 107 ? -0.672 0.444 9.970 1.00 85.31 107 LYS A N 1
ATOM 785 C CA . LYS A 1 107 ? -1.064 -0.849 10.547 1.00 85.31 107 LYS A CA 1
ATOM 786 C C . LYS A 1 107 ? -1.457 -0.766 12.025 1.00 85.31 107 LYS A C 1
ATOM 788 O O . LYS A 1 107 ? -2.516 -1.243 12.402 1.00 85.31 107 LYS A O 1
ATOM 793 N N . GLN A 1 108 ? -0.628 -0.154 12.870 1.00 82.50 108 GLN A N 1
ATOM 794 C CA . GLN A 1 108 ? -0.920 -0.004 14.304 1.00 82.50 108 GLN A CA 1
ATOM 795 C C . GLN A 1 108 ? -2.176 0.829 14.524 1.00 82.50 108 GLN A C 1
ATOM 797 O O . GLN A 1 108 ? -3.009 0.488 15.359 1.00 82.50 108 GLN A O 1
ATOM 802 N N . GLY A 1 109 ? -2.337 1.873 13.707 1.00 67.38 109 GLY A N 1
ATOM 803 C CA . GLY A 1 109 ? -3.571 2.626 13.632 1.00 67.38 109 GLY A CA 1
ATOM 804 C C . GLY A 1 109 ? -4.765 1.704 13.423 1.00 67.38 109 GLY A C 1
ATOM 805 O O . GLY A 1 109 ? -5.744 1.900 14.125 1.00 67.38 109 GLY A O 1
ATOM 806 N N . ALA A 1 110 ? -4.673 0.697 12.545 1.00 62.09 110 ALA A N 1
ATOM 807 C CA . ALA A 1 110 ? -5.728 -0.281 12.274 1.00 62.09 110 ALA A CA 1
ATOM 808 C C . ALA A 1 110 ? -6.004 -1.256 13.448 1.00 62.09 110 ALA A C 1
ATOM 810 O O . ALA A 1 110 ? -7.168 -1.485 13.795 1.00 62.09 110 ALA A O 1
ATOM 811 N N . ASP A 1 111 ? -4.956 -1.767 14.101 1.00 59.97 111 ASP A N 1
ATOM 812 C CA . ASP A 1 111 ? -5.038 -2.850 15.097 1.00 59.97 111 ASP A CA 1
ATOM 813 C C . ASP A 1 111 ? -5.556 -2.413 16.493 1.00 59.97 111 ASP A C 1
ATOM 815 O O . ASP A 1 111 ? -6.131 -3.224 17.216 1.00 59.97 111 ASP A O 1
ATOM 819 N N . GLU A 1 112 ? -5.417 -1.142 16.895 1.00 57.25 112 GLU A N 1
ATOM 820 C CA . GLU A 1 112 ? -5.738 -0.656 18.261 1.00 57.25 112 GLU A CA 1
ATOM 821 C C . GLU A 1 112 ? -7.241 -0.628 18.649 1.00 57.25 112 GLU A C 1
ATOM 823 O O . GLU A 1 112 ? -7.603 -0.100 19.701 1.00 57.25 112 GLU A O 1
ATOM 828 N N . GLN A 1 113 ? -8.138 -1.202 17.841 1.00 47.03 113 GLN A N 1
ATOM 829 C CA . GLN A 1 113 ? -9.574 -1.32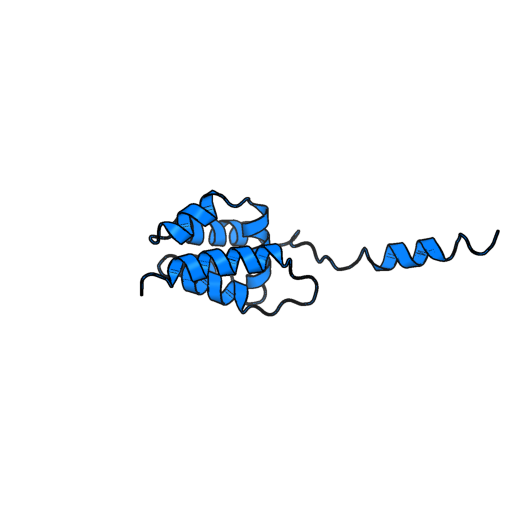6 18.163 1.00 47.03 113 GLN A CA 1
ATOM 830 C C . GLN A 1 113 ? -10.138 -2.755 18.011 1.00 47.03 113 GLN A C 1
ATOM 832 O O . GLN A 1 113 ? -11.359 -2.918 18.014 1.00 47.03 113 GLN A O 1
ATOM 837 N 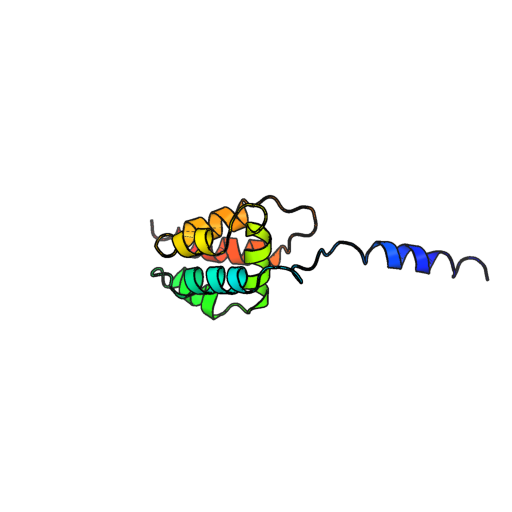N . GLY A 1 114 ? -9.273 -3.771 17.883 1.00 45.59 114 GLY A N 1
ATOM 838 C CA . GLY A 1 114 ? -9.657 -5.192 17.891 1.00 45.59 114 GLY A CA 1
ATOM 839 C C . GLY A 1 114 ? -9.852 -5.769 19.289 1.00 45.59 114 GLY A C 1
ATOM 840 O O . GLY A 1 114 ? -8.938 -5.597 20.126 1.00 45.59 114 GLY A O 1
#

Sequence (114 aa):
MKQLMRAAAAALLIARAAQACEDADPAMGDAVRDVLTGAQDARISDWAHYLNDRFHTDVACRLSPGMSAADVRALNDAPEVLIDLAIGAVQTRNQSDALMLMLSAMKQGADEQG

Organism: NCBI:txid2320272

Radius of gyration: 17.54 Å; chains: 1; bounding box: 63×28×32 Å

Secondary structure (DSSP, 8-state):
--STTTHHHHHTTSSS----GGGS-HHHHHHHHHHHHT-SSHHHHHHHHHS-HHHHHHHHHHHTTT--HHHHHTTTT-HHHHHHHHHHS--SS---HHHHHHHHHHHHHHHTT-

pLDDT: mean 77.08, std 18.88, range [38.97, 96.62]